Protein AF-A0A2V3V2W2-F1 (afdb_monomer)

Radius of gyration: 14.77 Å; Cα contacts (8 Å, |Δi|>4): 173; chains: 1; bounding box: 43×32×32 Å

Solvent-accessible surface area (backbone atoms only — not comparable to full-atom values): 6373 Å² total; per-residue (Å²): 131,85,84,70,71,54,58,67,57,53,53,51,51,48,49,54,48,52,59,34,42,71,64,90,35,82,49,86,88,73,67,94,59,54,63,63,84,54,26,34,49,76,49,62,58,63,54,51,85,88,30,69,36,46,72,54,40,38,46,40,37,34,30,36,24,43,80,30,78,88,53,55,73,82,36,52,42,41,25,44,44,54,43,83,81,76,62,98,70,92,68,82,91,54,88,82,74,75,74,58,74,58,80,117

Mean predicted aligned error: 10.54 Å

Structure (mmCIF, N/CA/C/O backbone):
data_AF-A0A2V3V2W2-F1
#
_entry.id   AF-A0A2V3V2W2-F1
#
loop_
_atom_site.group_PDB
_atom_site.id
_atom_site.type_symbol
_atom_site.label_atom_id
_atom_site.label_alt_id
_atom_site.label_comp_id
_atom_site.label_asym_id
_atom_site.label_entity_id
_atom_site.label_seq_id
_atom_site.pdbx_PDB_ins_code
_atom_site.Cartn_x
_atom_site.Cartn_y
_atom_site.Cartn_z
_atom_site.occupancy
_atom_site.B_iso_or_equiv
_atom_site.auth_seq_id
_atom_site.auth_comp_id
_atom_site.auth_asym_id
_atom_site.auth_atom_id
_atom_site.pdbx_PDB_model_num
ATOM 1 N N . MET A 1 1 ? -28.118 -3.538 15.287 1.00 42.28 1 MET A N 1
ATOM 2 C CA . MET A 1 1 ? -26.802 -4.190 15.133 1.00 42.28 1 MET A CA 1
ATOM 3 C C . MET A 1 1 ? -26.045 -3.381 14.098 1.00 42.28 1 MET A C 1
ATOM 5 O O . MET A 1 1 ? -26.518 -3.339 12.968 1.00 42.28 1 MET A O 1
ATOM 9 N N . SER A 1 2 ? -24.988 -2.648 14.468 1.00 48.25 2 SER A N 1
ATOM 10 C CA . SER A 1 2 ? -24.144 -2.017 13.449 1.00 48.25 2 SER A CA 1
ATOM 11 C C . SER A 1 2 ? -23.414 -3.143 12.721 1.00 48.25 2 SER A C 1
ATOM 13 O O . SER A 1 2 ? -22.778 -3.996 13.338 1.00 48.25 2 SER A O 1
ATOM 15 N N . SER A 1 3 ? -23.638 -3.241 11.413 1.00 53.75 3 SER A N 1
ATOM 16 C CA . SER A 1 3 ? -22.961 -4.218 10.567 1.00 53.75 3 SER A CA 1
ATOM 17 C C . SER A 1 3 ? -21.550 -3.700 10.314 1.00 53.75 3 SER A C 1
ATOM 19 O O . SER A 1 3 ? -21.281 -3.119 9.267 1.00 53.75 3 SER A O 1
ATOM 21 N N . GLU A 1 4 ? -20.673 -3.844 11.303 1.00 65.00 4 GLU A N 1
ATOM 22 C CA . GLU A 1 4 ? -19.257 -3.531 11.142 1.00 65.00 4 GLU A CA 1
ATOM 23 C C . GLU A 1 4 ? -18.659 -4.476 10.098 1.00 65.00 4 GLU A C 1
ATOM 25 O O . GLU A 1 4 ? -18.888 -5.691 10.129 1.00 65.00 4 GLU A O 1
ATOM 30 N N . ILE A 1 5 ? -17.890 -3.932 9.156 1.00 69.25 5 ILE A N 1
ATOM 31 C CA . ILE A 1 5 ? -17.116 -4.772 8.248 1.00 69.25 5 ILE A CA 1
ATOM 32 C C . ILE A 1 5 ? -16.107 -5.556 9.102 1.00 69.25 5 ILE A C 1
ATOM 34 O O . ILE A 1 5 ? -15.441 -4.994 9.973 1.00 69.25 5 ILE A O 1
ATOM 38 N N . SER A 1 6 ? -16.010 -6.872 8.908 1.00 80.88 6 SER A N 1
ATOM 39 C CA . SER A 1 6 ? -15.026 -7.666 9.652 1.00 80.88 6 SER A CA 1
ATOM 40 C C . SER A 1 6 ? -13.622 -7.138 9.351 1.00 80.88 6 SER A C 1
ATOM 42 O O . SER A 1 6 ? -13.294 -6.903 8.186 1.00 80.88 6 SER A O 1
ATOM 44 N N . ARG A 1 7 ? -12.780 -6.984 10.383 1.00 82.12 7 ARG A N 1
ATOM 45 C CA . ARG A 1 7 ? -11.384 -6.515 10.271 1.00 82.12 7 ARG A CA 1
ATOM 46 C C . ARG A 1 7 ? -10.649 -7.171 9.095 1.00 82.12 7 ARG A C 1
ATOM 48 O O . ARG A 1 7 ? -9.978 -6.496 8.323 1.00 82.12 7 ARG A O 1
ATOM 55 N N . ASN A 1 8 ? -10.835 -8.479 8.919 1.00 84.19 8 ASN A N 1
ATOM 56 C CA . ASN A 1 8 ? -10.198 -9.257 7.856 1.00 84.19 8 ASN A CA 1
ATOM 57 C C . ASN A 1 8 ? -10.696 -8.882 6.454 1.00 8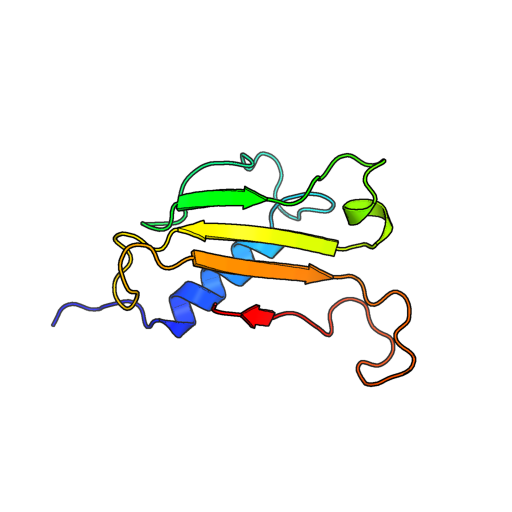4.19 8 ASN A C 1
ATOM 59 O O . ASN A 1 8 ? -9.914 -8.882 5.507 1.00 84.19 8 ASN A O 1
ATOM 63 N N . VAL A 1 9 ? -11.976 -8.532 6.314 1.00 86.38 9 VAL A N 1
ATOM 64 C CA . VAL A 1 9 ? -12.536 -8.053 5.043 1.00 86.38 9 VAL A CA 1
ATOM 65 C C . VAL A 1 9 ? -11.928 -6.698 4.690 1.00 86.38 9 VAL A C 1
ATOM 67 O O . VAL A 1 9 ? -11.524 -6.501 3.549 1.00 86.38 9 VAL A O 1
ATOM 70 N N . PHE A 1 10 ? -11.773 -5.797 5.664 1.00 88.25 10 PHE A N 1
ATOM 71 C CA . PHE A 1 10 ? -11.128 -4.507 5.417 1.00 88.25 10 PHE A CA 1
ATOM 72 C C . PHE A 1 10 ? -9.656 -4.665 5.010 1.00 88.25 10 PHE A C 1
ATOM 74 O O . PHE A 1 10 ? -9.234 -4.089 4.012 1.00 88.25 10 PHE A O 1
ATOM 81 N N . LEU A 1 11 ? -8.894 -5.518 5.705 1.00 87.50 11 L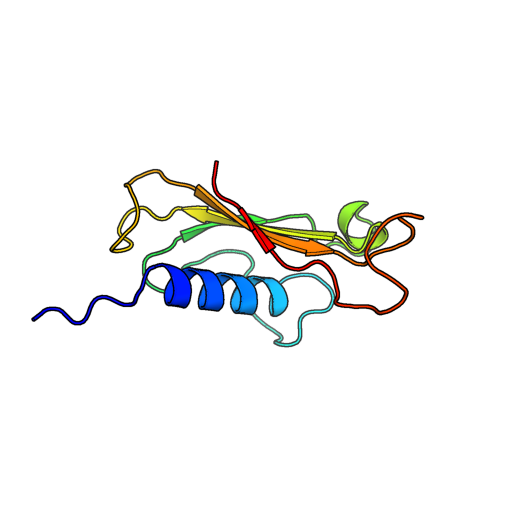EU A N 1
ATOM 82 C CA . LEU A 1 11 ? -7.512 -5.836 5.315 1.00 87.50 11 LEU A CA 1
ATOM 83 C C . LEU A 1 11 ? -7.431 -6.445 3.909 1.00 87.50 11 LEU A C 1
ATOM 85 O O . LEU A 1 11 ? -6.520 -6.120 3.152 1.00 87.50 11 LEU A O 1
ATOM 89 N N . SER A 1 12 ? -8.401 -7.285 3.538 1.00 88.25 12 SER A N 1
ATOM 90 C CA . SER A 1 12 ? -8.470 -7.866 2.191 1.00 88.25 12 SER A CA 1
ATOM 91 C C . SER A 1 12 ? -8.701 -6.793 1.125 1.00 88.25 12 SER A C 1
ATOM 93 O O . SER A 1 12 ? -8.083 -6.841 0.066 1.00 88.25 12 SER A O 1
ATOM 95 N N . ILE A 1 13 ? -9.544 -5.795 1.410 1.00 89.00 13 ILE A N 1
ATOM 96 C CA . ILE A 1 13 ? -9.762 -4.652 0.511 1.00 89.00 13 ILE A CA 1
ATOM 97 C C . ILE A 1 13 ? -8.468 -3.848 0.340 1.00 89.00 13 ILE A C 1
ATOM 99 O O . ILE A 1 13 ? -8.108 -3.530 -0.791 1.00 89.00 13 ILE A O 1
ATOM 103 N N . LEU A 1 14 ? -7.739 -3.569 1.426 1.00 88.81 14 LEU A N 1
ATOM 104 C CA . LEU A 1 14 ? -6.455 -2.857 1.352 1.00 88.81 14 LEU A CA 1
ATOM 105 C C . LEU A 1 14 ? -5.398 -3.637 0.554 1.00 88.81 14 LEU A C 1
ATOM 107 O O . LEU A 1 14 ? -4.636 -3.042 -0.202 1.00 88.81 14 LEU A O 1
ATOM 111 N N . ALA A 1 15 ? -5.379 -4.968 0.663 1.00 86.69 15 ALA A N 1
ATOM 112 C CA . ALA A 1 15 ? -4.494 -5.811 -0.142 1.00 86.69 15 ALA A CA 1
ATOM 113 C C . ALA A 1 15 ? -4.834 -5.759 -1.646 1.00 86.69 15 ALA A C 1
ATOM 115 O O . ALA A 1 15 ? -3.940 -5.774 -2.490 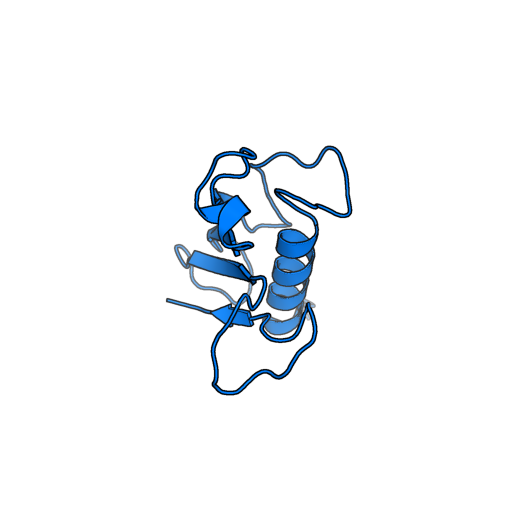1.00 86.69 15 ALA A O 1
ATOM 116 N N . VAL A 1 16 ? -6.119 -5.662 -2.002 1.00 87.50 16 VAL A N 1
ATOM 117 C CA . VAL A 1 16 ? -6.544 -5.479 -3.402 1.00 87.50 16 VAL A CA 1
ATOM 118 C C . VAL A 1 16 ? -6.236 -4.062 -3.900 1.00 87.50 16 VAL A C 1
ATOM 120 O O . VAL A 1 16 ? -5.877 -3.890 -5.067 1.00 87.50 16 VAL A O 1
ATOM 123 N N . ASP A 1 17 ? -6.344 -3.047 -3.041 1.00 87.38 17 ASP A N 1
ATOM 124 C CA . ASP A 1 17 ? -5.983 -1.665 -3.374 1.00 87.38 17 ASP A CA 1
ATOM 125 C C . ASP A 1 17 ? -4.479 -1.530 -3.659 1.00 87.38 17 ASP A C 1
ATOM 127 O O . ASP A 1 17 ? -4.105 -1.003 -4.709 1.00 87.38 17 ASP A O 1
ATOM 131 N N . SER A 1 18 ? -3.612 -2.097 -2.813 1.00 85.75 18 SER A N 1
ATOM 132 C CA . SER A 1 18 ? -2.159 -2.076 -3.037 1.00 85.75 18 SER A CA 1
ATOM 133 C C . SER A 1 18 ? -1.742 -2.807 -4.319 1.00 85.75 18 SER A C 1
ATOM 135 O O . SER A 1 18 ? -0.790 -2.397 -4.984 1.00 85.75 18 SER A O 1
ATOM 137 N N . TYR A 1 19 ? -2.487 -3.840 -4.733 1.00 83.44 19 TYR A N 1
ATOM 138 C CA . TYR A 1 19 ? -2.264 -4.526 -6.008 1.00 83.44 19 TYR A CA 1
ATOM 139 C C . TYR A 1 19 ? -2.713 -3.697 -7.226 1.00 83.44 19 TYR A C 1
ATOM 141 O O . TYR A 1 19 ? -2.210 -3.860 -8.339 1.00 83.44 19 TYR A O 1
ATOM 149 N N . ASN A 1 20 ? -3.648 -2.771 -7.052 1.00 85.62 20 ASN A N 1
ATOM 150 C CA . ASN A 1 20 ? -4.130 -1.932 -8.147 1.00 85.62 20 ASN A CA 1
ATOM 151 C C . ASN A 1 20 ? -3.473 -0.552 -8.196 1.00 85.62 20 ASN A C 1
ATOM 153 O O . ASN A 1 20 ? -3.849 0.247 -9.048 1.00 85.62 20 ASN A O 1
ATOM 157 N N . ARG A 1 21 ? -2.480 -0.281 -7.341 1.00 86.25 21 ARG A N 1
ATOM 158 C CA . ARG A 1 21 ? -1.720 0.975 -7.321 1.00 86.25 21 ARG A CA 1
ATOM 159 C C . ARG A 1 21 ? -0.251 0.765 -7.662 1.00 86.25 21 ARG A C 1
ATOM 161 O O . ARG A 1 21 ? 0.267 -0.350 -7.658 1.00 86.25 21 ARG A O 1
ATOM 168 N N . GLY A 1 22 ? 0.418 1.867 -7.977 1.00 80.62 22 GLY A N 1
ATOM 169 C CA . GLY A 1 22 ? 1.854 1.920 -8.212 1.00 80.62 22 GLY A CA 1
ATOM 170 C C . GLY A 1 22 ? 2.284 1.464 -9.605 1.00 80.62 22 GLY A C 1
ATOM 171 O O . GLY A 1 22 ? 1.566 1.627 -10.590 1.00 80.62 22 GLY A O 1
ATOM 172 N N . TYR A 1 23 ? 3.501 0.932 -9.715 1.00 72.00 23 TYR A N 1
ATOM 173 C CA . TYR A 1 23 ? 4.032 0.464 -10.998 1.00 72.00 23 TYR A CA 1
ATOM 174 C C . TYR A 1 23 ? 3.381 -0.872 -11.387 1.00 72.00 23 TYR A C 1
ATOM 176 O O . TYR A 1 23 ? 3.155 -1.719 -10.530 1.00 72.00 23 TYR A O 1
ATOM 184 N N . GLY A 1 24 ? 3.070 -1.074 -12.671 1.00 76.06 24 GLY A N 1
ATOM 185 C CA . GLY A 1 24 ? 2.389 -2.297 -13.125 1.00 76.06 24 GLY A CA 1
ATOM 186 C C . GLY A 1 24 ? 0.949 -2.441 -12.609 1.00 76.06 24 GLY A C 1
ATOM 187 O O . GLY A 1 24 ? 0.435 -3.550 -12.524 1.00 76.06 24 GLY A O 1
ATOM 188 N N . GLN A 1 25 ? 0.312 -1.329 -12.234 1.00 79.56 25 GLN A N 1
ATOM 189 C CA . GLN A 1 25 ? -1.073 -1.300 -11.770 1.00 79.56 25 GLN A CA 1
ATOM 190 C C . GLN A 1 25 ? -2.073 -1.794 -12.827 1.00 79.56 25 GLN A C 1
ATOM 192 O O . GLN A 1 25 ? -1.957 -1.468 -14.008 1.00 79.56 25 GLN A O 1
ATOM 197 N N . GLY A 1 26 ? -3.095 -2.530 -12.379 1.00 74.00 26 GLY A N 1
ATOM 198 C CA . GLY A 1 26 ? -4.212 -2.964 -13.226 1.00 74.00 26 GLY A CA 1
ATOM 199 C C . GLY A 1 26 ? -5.235 -1.861 -13.519 1.00 74.00 26 GLY A C 1
ATOM 200 O O . GLY A 1 26 ? -5.972 -1.952 -14.498 1.00 74.00 26 GLY A O 1
ATOM 201 N N . ILE A 1 27 ? -5.266 -0.804 -12.698 1.00 81.31 27 ILE A N 1
ATOM 202 C CA . ILE A 1 27 ? -6.181 0.334 -12.836 1.00 81.31 27 ILE A CA 1
ATOM 203 C C . ILE A 1 27 ? -5.359 1.605 -13.046 1.00 81.31 27 ILE A C 1
ATOM 205 O O . ILE A 1 27 ? -4.485 1.938 -12.250 1.00 81.31 27 ILE A O 1
ATOM 209 N N . LEU A 1 28 ? -5.640 2.331 -14.127 1.00 82.62 28 LEU A N 1
ATOM 210 C CA . LEU A 1 28 ? -4.967 3.590 -14.442 1.00 82.62 28 LEU A CA 1
ATOM 211 C C . LEU A 1 28 ? -5.671 4.776 -13.767 1.00 82.62 28 LEU A C 1
ATOM 213 O O . LEU A 1 28 ? -6.892 4.798 -13.649 1.00 82.62 28 LEU A O 1
ATOM 217 N N . GLY A 1 29 ? -4.896 5.793 -13.376 1.00 81.31 29 GLY A N 1
ATOM 218 C CA . GLY A 1 29 ? -5.425 7.071 -12.877 1.00 81.31 29 GLY A CA 1
ATOM 219 C C . GLY A 1 29 ? -5.702 7.141 -11.372 1.00 81.31 29 GLY A C 1
ATOM 220 O O . GLY A 1 29 ? -6.288 8.119 -10.914 1.00 81.31 29 GLY A O 1
ATOM 221 N N . LEU A 1 30 ? -5.274 6.148 -10.587 1.00 83.38 30 LEU A N 1
ATOM 222 C CA . LEU A 1 30 ? -5.346 6.227 -9.129 1.00 83.38 30 LEU A CA 1
ATOM 223 C C . LEU A 1 30 ? -4.245 7.146 -8.578 1.00 83.38 30 LEU A C 1
ATOM 225 O O . LEU A 1 30 ? -3.066 6.987 -8.891 1.00 83.38 30 LEU A O 1
ATOM 229 N N . SER A 1 31 ? -4.643 8.113 -7.747 1.00 84.25 31 SER A N 1
ATOM 230 C CA . SER A 1 31 ? -3.714 9.017 -7.058 1.00 84.25 31 SER A CA 1
ATOM 231 C C . SER A 1 31 ? -2.838 8.250 -6.055 1.00 84.25 31 SER A C 1
ATOM 233 O O . SER A 1 31 ? -3.339 7.349 -5.388 1.00 84.25 31 SER A O 1
ATOM 235 N N . PRO A 1 32 ? -1.557 8.602 -5.868 1.00 80.56 32 PRO A N 1
ATOM 236 C CA . PRO A 1 32 ? -0.704 7.995 -4.839 1.00 80.56 32 PRO A CA 1
ATOM 237 C C . PRO A 1 32 ? -1.105 8.358 -3.398 1.00 80.56 32 PRO A C 1
ATOM 239 O O . PRO A 1 32 ? -0.538 7.828 -2.449 1.00 80.56 32 PRO A O 1
ATOM 242 N N . SER A 1 33 ? -2.049 9.281 -3.237 1.00 85.62 33 SER A N 1
ATOM 243 C CA . SER A 1 33 ? -2.571 9.771 -1.964 1.00 85.62 33 SER A CA 1
ATOM 244 C C . SER A 1 33 ? -4.100 9.759 -1.967 1.00 85.62 33 SER A C 1
ATOM 246 O O . SER A 1 33 ? -4.731 9.764 -3.031 1.00 85.62 33 SER A O 1
ATOM 248 N N . GLY A 1 34 ? -4.699 9.758 -0.776 1.00 88.25 34 GLY A N 1
ATOM 249 C CA . GLY A 1 34 ? -6.148 9.771 -0.589 1.00 88.25 34 GLY A CA 1
ATOM 250 C C . GLY A 1 34 ? -6.595 8.789 0.485 1.00 88.25 34 GLY A C 1
ATOM 251 O O . GLY A 1 34 ? -5.823 8.431 1.373 1.00 88.25 34 GLY A O 1
ATOM 252 N N . ASN A 1 35 ? -7.849 8.352 0.390 1.00 89.94 35 ASN A N 1
ATOM 253 C CA . ASN A 1 35 ? -8.494 7.540 1.413 1.00 89.94 35 ASN A CA 1
ATOM 254 C C . ASN A 1 35 ? -9.178 6.316 0.802 1.00 89.94 35 ASN A C 1
ATOM 256 O O . ASN A 1 35 ? -9.782 6.406 -0.269 1.00 89.94 35 ASN A O 1
ATOM 260 N N . ILE A 1 36 ? -9.121 5.193 1.519 1.00 88.38 36 ILE A N 1
ATOM 261 C CA . ILE A 1 36 ? -9.890 3.978 1.233 1.00 88.38 36 ILE A CA 1
ATOM 262 C C . ILE A 1 36 ? -10.885 3.794 2.374 1.00 88.38 36 ILE A C 1
ATOM 264 O O . ILE A 1 36 ? -10.541 3.330 3.462 1.00 88.38 36 ILE A O 1
ATOM 268 N N . GLY A 1 37 ? -12.126 4.224 2.151 1.00 87.25 37 GLY A N 1
ATOM 269 C CA . GLY A 1 37 ? -13.079 4.390 3.248 1.00 87.25 37 GLY A CA 1
ATOM 270 C C . GLY A 1 37 ? -12.547 5.412 4.258 1.00 87.25 37 GLY A C 1
ATOM 271 O O . GLY A 1 37 ? -12.247 6.539 3.877 1.00 87.25 37 GLY A O 1
ATOM 272 N N . ASN A 1 38 ? -12.394 5.001 5.521 1.00 88.50 38 ASN A N 1
ATOM 273 C CA . ASN A 1 38 ? -11.832 5.844 6.584 1.00 88.50 38 ASN A CA 1
ATOM 274 C C . ASN A 1 38 ? -10.307 5.702 6.743 1.00 88.50 38 ASN A C 1
ATOM 276 O O . ASN A 1 38 ? -9.721 6.450 7.516 1.00 88.50 38 ASN A O 1
ATOM 280 N N . ALA A 1 39 ? -9.663 4.762 6.041 1.00 89.31 39 ALA A N 1
ATOM 281 C CA . ALA A 1 39 ? -8.210 4.624 6.088 1.00 89.31 39 ALA A CA 1
ATOM 282 C C . ALA A 1 39 ? -7.551 5.689 5.206 1.00 89.31 39 ALA A C 1
ATOM 284 O O . ALA A 1 39 ? -8.007 5.924 4.083 1.00 89.31 39 ALA A O 1
ATOM 285 N N . THR A 1 40 ? -6.479 6.312 5.687 1.00 93.06 40 THR A N 1
ATOM 286 C CA . THR A 1 40 ? -5.756 7.371 4.9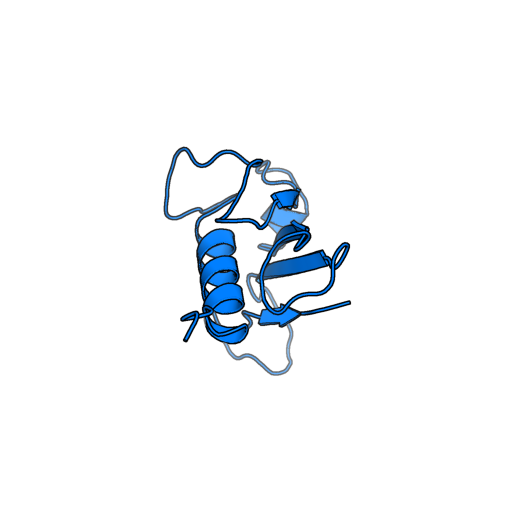62 1.00 93.06 40 THR A CA 1
ATOM 287 C C . THR A 1 40 ? -4.417 6.848 4.472 1.00 93.06 40 THR A C 1
ATOM 289 O O . THR A 1 40 ? -3.683 6.243 5.240 1.00 93.06 40 THR A O 1
ATOM 292 N N . ILE A 1 41 ? -4.073 7.085 3.207 1.00 91.75 41 ILE A N 1
ATOM 293 C CA . ILE A 1 41 ? -2.751 6.738 2.676 1.00 91.75 41 ILE A CA 1
ATOM 294 C C . ILE A 1 41 ? -1.731 7.745 3.213 1.00 91.75 41 ILE A C 1
ATOM 296 O O . ILE A 1 41 ? -1.806 8.930 2.882 1.00 91.75 41 ILE A O 1
ATOM 300 N N . GLU A 1 42 ? -0.765 7.274 3.999 1.00 90.75 42 GLU A N 1
ATOM 301 C CA . GLU A 1 42 ? 0.311 8.119 4.534 1.00 90.75 42 GLU A CA 1
ATOM 302 C C . GLU A 1 42 ? 1.535 8.131 3.620 1.00 90.75 42 GLU A C 1
ATOM 304 O O . GLU A 1 42 ? 2.099 9.184 3.319 1.00 90.75 42 GLU A O 1
ATOM 309 N N . PHE A 1 43 ? 1.960 6.947 3.178 1.00 88.38 43 PHE A N 1
ATOM 310 C CA . PHE A 1 43 ? 3.193 6.780 2.423 1.00 88.38 43 PHE A CA 1
ATOM 311 C C . PHE A 1 43 ? 3.103 5.598 1.461 1.00 88.38 43 PHE A C 1
ATOM 313 O O . PHE A 1 43 ? 2.427 4.609 1.733 1.00 88.38 43 PHE A O 1
ATOM 320 N N . GLN A 1 44 ? 3.837 5.672 0.354 1.00 87.94 44 GLN A N 1
ATOM 321 C CA . GLN A 1 44 ? 4.018 4.554 -0.568 1.00 87.94 44 GLN A CA 1
ATOM 322 C C . GLN A 1 44 ? 5.456 4.486 -1.085 1.00 87.94 44 GLN A C 1
ATOM 324 O O . GLN A 1 44 ? 6.170 5.492 -1.125 1.00 87.94 44 GLN A O 1
ATOM 329 N N . SER A 1 45 ? 5.869 3.300 -1.526 1.00 85.38 45 SER A N 1
ATOM 330 C CA . SER A 1 45 ? 7.165 3.082 -2.165 1.00 85.38 45 SER A CA 1
ATOM 331 C C . SER A 1 45 ? 7.297 3.870 -3.472 1.00 85.38 45 SER A C 1
ATOM 333 O O . SER A 1 45 ? 6.308 4.215 -4.126 1.00 85.38 45 SER A O 1
ATOM 335 N N . ARG A 1 46 ? 8.537 4.130 -3.896 1.00 85.06 46 ARG A N 1
ATOM 336 C CA . ARG A 1 46 ? 8.806 4.844 -5.150 1.00 85.06 46 ARG A CA 1
ATOM 337 C C . ARG A 1 46 ? 8.403 3.999 -6.353 1.00 85.06 46 ARG A C 1
ATOM 339 O O . ARG A 1 46 ? 8.798 2.845 -6.464 1.00 85.06 46 ARG A O 1
ATOM 346 N N . VAL A 1 47 ? 7.664 4.610 -7.275 1.00 83.94 47 VAL A N 1
ATOM 347 C CA . VAL A 1 47 ? 7.105 3.946 -8.470 1.00 83.94 47 VAL A CA 1
ATOM 348 C C . VAL A 1 47 ? 7.797 4.357 -9.772 1.00 83.94 47 VAL A C 1
ATOM 350 O O . VAL A 1 47 ? 7.400 3.916 -10.847 1.00 83.94 47 VAL A O 1
ATOM 353 N N . SER A 1 48 ? 8.809 5.225 -9.692 1.00 84.25 48 SER A N 1
ATOM 354 C CA . SER A 1 48 ? 9.593 5.651 -10.852 1.00 84.25 48 SER A CA 1
ATOM 355 C C . SER A 1 48 ? 10.329 4.451 -11.460 1.00 84.25 48 SER A C 1
ATOM 357 O O . S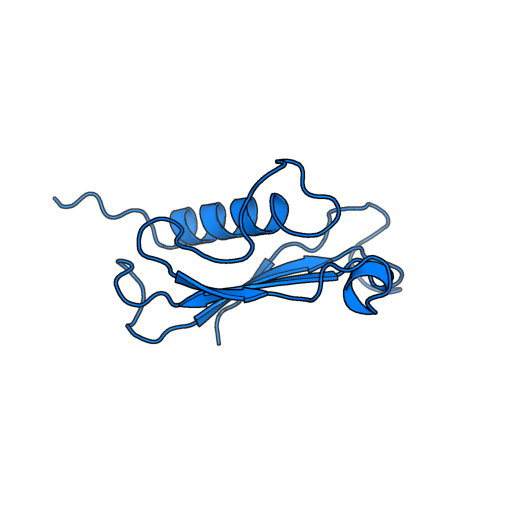ER A 1 48 ? 10.921 3.696 -10.697 1.00 84.25 48 SER A O 1
ATOM 359 N N . PRO A 1 49 ? 10.378 4.289 -12.796 1.00 78.00 49 PRO A N 1
ATOM 360 C CA . PRO A 1 49 ? 10.977 3.112 -13.439 1.00 78.00 49 PRO A CA 1
ATOM 361 C C . PRO A 1 49 ? 12.433 2.818 -13.050 1.00 78.00 49 PRO A C 1
ATOM 363 O O . PRO A 1 49 ? 12.875 1.680 -13.130 1.00 78.00 49 PRO A O 1
ATOM 366 N N . GLU A 1 50 ? 13.171 3.846 -12.630 1.00 81.81 50 GLU A N 1
ATOM 367 C CA . GLU A 1 50 ? 14.582 3.766 -12.238 1.00 81.81 50 GLU A CA 1
ATOM 368 C C . GLU A 1 50 ? 14.782 3.524 -10.732 1.00 81.81 50 GLU A C 1
ATOM 370 O O . GLU A 1 50 ? 15.913 3.514 -10.245 1.00 81.81 50 GLU A O 1
ATOM 375 N N . SER A 1 51 ? 13.700 3.376 -9.962 1.00 80.88 51 SER A N 1
ATOM 376 C CA . SER A 1 51 ? 13.793 3.142 -8.524 1.00 80.88 51 SER A CA 1
ATOM 377 C C . SER A 1 51 ? 14.228 1.704 -8.224 1.00 80.88 51 SER A C 1
ATOM 379 O O . SER A 1 51 ? 13.898 0.758 -8.946 1.00 80.88 51 SER A O 1
ATOM 381 N N . GLY A 1 52 ? 14.965 1.528 -7.125 1.00 76.44 52 GLY A N 1
ATOM 382 C CA . GLY A 1 52 ? 15.383 0.201 -6.669 1.00 76.44 52 GLY A CA 1
ATOM 383 C C . GLY A 1 52 ? 14.190 -0.685 -6.304 1.00 76.44 52 GLY A C 1
ATOM 384 O O . GLY A 1 52 ? 14.258 -1.897 -6.466 1.00 76.44 52 GLY A O 1
ATOM 385 N N . GLU A 1 53 ? 13.081 -0.080 -5.880 1.00 77.44 53 GLU A N 1
ATOM 386 C CA . GLU A 1 53 ? 11.827 -0.749 -5.544 1.00 77.44 53 GLU A CA 1
ATOM 387 C C . GLU A 1 53 ? 11.167 -1.369 -6.785 1.00 77.44 53 GLU A C 1
ATOM 389 O O . GLU A 1 53 ? 10.808 -2.546 -6.766 1.00 77.44 53 GLU A O 1
ATOM 394 N N . VAL A 1 54 ? 11.100 -0.625 -7.899 1.00 78.44 54 VAL A N 1
ATOM 395 C CA . VAL A 1 54 ? 10.597 -1.149 -9.181 1.00 78.44 54 VAL A CA 1
ATOM 396 C C . VAL A 1 54 ? 11.532 -2.231 -9.723 1.00 78.44 54 VAL A C 1
ATOM 398 O O . VAL A 1 54 ? 11.059 -3.281 -10.159 1.00 78.44 54 VAL A O 1
ATOM 401 N N . GLY A 1 55 ? 12.851 -2.018 -9.647 1.00 77.50 55 GLY A N 1
ATOM 402 C CA . GLY A 1 55 ? 13.853 -3.003 -10.069 1.00 77.50 55 GLY A CA 1
ATOM 403 C C . GLY A 1 55 ? 13.821 -4.303 -9.255 1.00 77.50 55 GLY A C 1
ATOM 404 O O . GLY A 1 55 ? 14.004 -5.382 -9.814 1.00 77.50 55 GLY A O 1
ATOM 405 N N . ALA A 1 56 ? 13.528 -4.215 -7.954 1.00 75.31 56 ALA A N 1
ATOM 406 C CA . ALA A 1 56 ? 13.315 -5.363 -7.072 1.00 75.31 56 ALA A CA 1
ATOM 407 C C . ALA A 1 56 ? 11.926 -6.005 -7.239 1.00 75.31 56 ALA A C 1
ATOM 409 O O . ALA A 1 56 ? 11.635 -7.026 -6.619 1.00 75.31 56 ALA A O 1
ATOM 410 N N . GLY A 1 57 ? 11.047 -5.404 -8.047 1.00 76.50 57 GLY A N 1
ATOM 411 C CA . GLY A 1 57 ? 9.669 -5.846 -8.192 1.00 76.50 57 GLY A CA 1
ATOM 412 C C . GLY A 1 57 ? 8.874 -5.757 -6.890 1.00 76.50 57 GLY A C 1
ATOM 413 O O . GLY A 1 57 ? 7.907 -6.503 -6.748 1.00 76.50 57 GLY A O 1
ATOM 414 N N . PHE A 1 58 ? 9.231 -4.845 -5.979 1.00 82.69 58 PHE A N 1
ATOM 415 C CA . PHE A 1 58 ? 8.570 -4.624 -4.693 1.00 82.69 58 PHE A CA 1
ATOM 416 C C . PHE A 1 58 ? 7.767 -3.314 -4.649 1.00 82.69 58 PHE A C 1
ATOM 418 O O . PHE A 1 58 ? 8.264 -2.247 -5.007 1.00 82.69 58 PHE A O 1
ATOM 425 N N . TYR A 1 59 ? 6.539 -3.377 -4.130 1.00 85.00 59 TYR A N 1
ATOM 426 C CA . TYR A 1 59 ? 5.677 -2.223 -3.874 1.00 85.00 59 TYR A CA 1
ATOM 427 C C . TYR A 1 59 ? 5.067 -2.318 -2.478 1.00 85.00 59 TYR A C 1
ATOM 429 O O . TYR A 1 59 ? 4.577 -3.379 -2.095 1.00 85.00 59 TYR A O 1
ATOM 437 N N . ALA A 1 60 ? 5.038 -1.210 -1.742 1.00 88.19 60 ALA A N 1
ATOM 438 C CA . ALA A 1 60 ? 4.379 -1.133 -0.443 1.00 88.19 60 ALA A CA 1
ATOM 439 C C . ALA A 1 60 ? 3.658 0.200 -0.255 1.00 88.19 60 ALA A C 1
ATOM 441 O O . ALA A 1 60 ? 4.085 1.234 -0.772 1.00 88.19 60 ALA A O 1
ATOM 442 N N . ILE A 1 61 ? 2.585 0.167 0.524 1.00 90.00 61 ILE A N 1
ATOM 443 C CA . ILE A 1 61 ? 1.761 1.322 0.865 1.00 90.00 61 ILE A CA 1
ATOM 444 C C . ILE A 1 61 ? 1.311 1.218 2.323 1.00 90.00 61 ILE A C 1
ATOM 446 O O . ILE A 1 61 ? 0.950 0.141 2.802 1.00 90.00 61 ILE A O 1
ATOM 450 N N . ALA A 1 62 ? 1.391 2.339 3.030 1.00 91.81 62 ALA A N 1
ATOM 451 C CA . ALA A 1 62 ? 1.039 2.477 4.432 1.00 91.81 62 ALA A CA 1
ATOM 452 C C . ALA A 1 62 ? -0.274 3.250 4.573 1.00 91.81 62 ALA A C 1
ATOM 454 O O . ALA A 1 62 ? -0.454 4.312 3.967 1.00 91.81 62 ALA A O 1
ATOM 455 N N . TYR A 1 63 ? -1.163 2.714 5.403 1.00 91.69 63 TYR A N 1
ATOM 456 C CA . TYR A 1 63 ? -2.459 3.291 5.715 1.00 91.69 63 TYR A CA 1
ATOM 457 C C . TYR A 1 63 ? -2.548 3.616 7.205 1.00 91.69 63 TYR A C 1
ATOM 459 O O . TYR A 1 63 ? -2.329 2.733 8.036 1.00 91.69 63 TYR A O 1
ATOM 467 N N . ASP A 1 64 ? -2.925 4.846 7.537 1.00 93.25 64 ASP A N 1
ATOM 468 C CA . ASP A 1 64 ? -3.399 5.212 8.868 1.00 93.25 64 ASP A CA 1
ATOM 469 C C . ASP A 1 64 ? -4.845 4.739 9.034 1.00 93.25 64 ASP A C 1
ATOM 471 O O . ASP A 1 64 ? -5.733 5.066 8.238 1.00 93.25 64 ASP A O 1
ATOM 475 N N . MET A 1 65 ? -5.069 3.949 10.078 1.00 90.38 65 MET A N 1
ATOM 476 C CA . MET A 1 65 ? -6.353 3.340 10.407 1.00 90.38 65 MET A CA 1
ATOM 477 C C . MET A 1 65 ? -7.164 4.180 11.400 1.00 90.38 65 MET A C 1
ATOM 479 O O . MET A 1 65 ? -8.197 3.720 11.897 1.00 90.38 65 MET A O 1
ATOM 483 N N . THR A 1 66 ? -6.725 5.404 11.704 1.00 90.00 66 THR A N 1
ATOM 484 C CA . THR A 1 66 ? -7.473 6.344 12.542 1.00 90.00 66 THR A CA 1
ATOM 485 C C . THR A 1 66 ? -8.880 6.559 11.985 1.00 90.00 66 THR A C 1
ATOM 487 O O . THR A 1 66 ? -9.072 7.068 10.887 1.00 90.00 66 THR A O 1
ATOM 490 N N . GLY A 1 67 ? -9.892 6.156 12.758 1.00 83.06 67 GLY A N 1
ATOM 491 C CA . GLY A 1 67 ? -11.298 6.248 12.354 1.00 83.06 67 GLY A CA 1
ATOM 492 C C . GLY A 1 67 ? -11.840 5.023 11.606 1.00 83.06 67 GLY A C 1
ATOM 493 O O . GLY A 1 67 ? -13.009 5.030 11.214 1.00 83.06 67 GLY A O 1
ATOM 494 N N . VAL A 1 68 ? -11.051 3.957 11.436 1.00 84.75 68 VAL A N 1
ATOM 495 C CA . VAL A 1 68 ? -11.529 2.672 10.907 1.00 84.75 68 VAL A CA 1
ATOM 496 C C . VAL A 1 68 ? -12.002 1.782 12.056 1.00 84.75 68 VAL A C 1
ATOM 498 O O . VAL A 1 68 ? -11.254 1.468 12.983 1.00 84.75 68 VAL A O 1
ATOM 501 N N . ALA A 1 69 ? -13.256 1.338 11.988 1.00 80.50 69 ALA A N 1
ATOM 502 C CA . ALA A 1 69 ? -13.820 0.434 12.979 1.00 80.50 69 ALA A CA 1
ATOM 503 C C . ALA A 1 69 ? -13.034 -0.886 13.050 1.00 80.50 69 ALA A C 1
ATOM 505 O O . ALA A 1 69 ? -12.648 -1.470 12.038 1.00 80.50 69 ALA A O 1
ATOM 506 N N . GLY A 1 70 ? -12.792 -1.361 14.272 1.00 79.25 70 GLY A N 1
ATOM 507 C CA . GLY A 1 70 ? -12.009 -2.570 14.504 1.00 79.25 70 GLY A CA 1
ATOM 508 C C . GLY A 1 70 ? -10.495 -2.359 14.485 1.00 79.25 70 GLY A C 1
ATOM 509 O O . GLY A 1 70 ? -9.779 -3.349 14.607 1.00 79.25 70 GLY A O 1
ATOM 510 N N . PHE A 1 71 ? -9.993 -1.128 14.398 1.00 82.62 71 PHE A N 1
ATOM 511 C CA . PHE A 1 71 ? -8.577 -0.791 14.556 1.00 82.62 71 PHE A CA 1
ATOM 512 C C . PHE A 1 71 ? -8.389 0.296 15.617 1.00 82.62 71 PHE A C 1
ATOM 514 O O . PHE A 1 71 ? -9.319 1.043 15.925 1.00 82.62 71 PHE A O 1
ATOM 521 N N . SER A 1 72 ? -7.202 0.348 16.220 1.00 83.12 72 SER A N 1
ATOM 522 C CA . SER A 1 72 ? -6.871 1.409 17.175 1.00 83.12 72 SER A CA 1
ATOM 523 C C . SER A 1 72 ? -6.536 2.699 16.425 1.00 83.12 72 SER A C 1
ATOM 525 O O . SER A 1 72 ? -5.951 2.659 15.346 1.00 83.12 72 SER A O 1
ATOM 527 N N . ALA A 1 73 ? -6.883 3.856 16.992 1.00 82.38 73 ALA A N 1
ATOM 528 C CA . ALA A 1 73 ? -6.455 5.137 16.434 1.00 82.38 73 ALA A CA 1
ATOM 529 C C . ALA A 1 73 ? -4.919 5.250 16.455 1.00 82.38 73 ALA A C 1
ATOM 531 O O . ALA A 1 73 ? -4.291 4.859 17.441 1.00 82.38 73 ALA A O 1
ATOM 532 N N . GLY A 1 74 ? -4.331 5.768 15.374 1.00 83.12 74 GLY A N 1
ATOM 533 C CA . GLY A 1 74 ? -2.880 5.849 15.172 1.00 83.12 74 GLY A CA 1
ATOM 534 C C . GLY A 1 74 ? -2.217 4.528 14.775 1.00 83.12 74 GLY A C 1
ATOM 535 O O . GLY A 1 74 ? -0.994 4.433 14.763 1.00 83.12 74 GLY A O 1
ATOM 536 N N . GLN A 1 75 ? -3.000 3.492 14.486 1.00 88.75 75 GLN A N 1
ATOM 537 C CA . GLN A 1 75 ? -2.467 2.236 13.994 1.00 88.75 75 GLN A CA 1
ATOM 538 C C . GLN A 1 75 ? -2.155 2.336 12.498 1.00 88.75 75 GLN A C 1
ATOM 540 O O . GLN A 1 75 ? -3.046 2.630 11.702 1.00 88.75 75 GLN A O 1
ATOM 545 N N . THR A 1 76 ? -0.932 1.981 12.110 1.00 90.50 76 THR A N 1
ATOM 546 C CA . THR A 1 76 ? -0.525 1.916 10.704 1.00 90.50 76 THR A CA 1
ATOM 547 C C . THR A 1 76 ? -0.601 0.481 10.186 1.00 9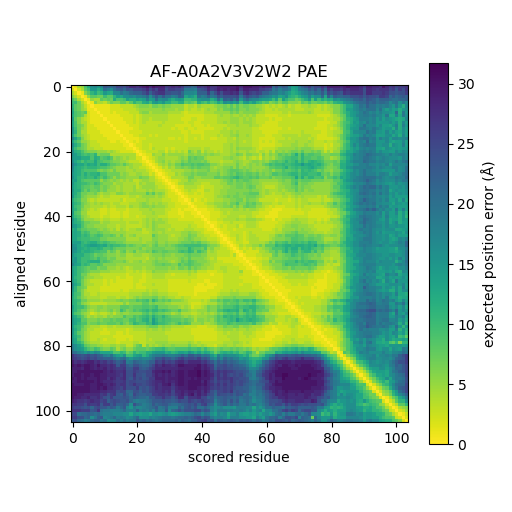0.50 76 THR A C 1
ATOM 549 O O . THR A 1 76 ? -0.096 -0.454 10.808 1.00 90.50 76 THR A O 1
ATOM 552 N N . VAL A 1 77 ? -1.218 0.287 9.023 1.00 89.69 77 VAL A N 1
ATOM 553 C CA . VAL A 1 77 ? -1.227 -0.992 8.299 1.00 89.69 77 VAL A CA 1
ATOM 554 C C . VAL A 1 77 ? -0.408 -0.845 7.031 1.00 89.69 77 VAL A C 1
ATOM 556 O O . VAL A 1 77 ? -0.630 0.081 6.255 1.00 89.69 77 VAL A O 1
ATOM 559 N N . ILE A 1 78 ? 0.514 -1.778 6.796 1.00 88.69 78 ILE A N 1
ATOM 560 C CA . ILE A 1 78 ? 1.334 -1.796 5.584 1.00 88.69 78 ILE A CA 1
ATOM 561 C C . ILE A 1 78 ? 0.876 -2.958 4.707 1.00 88.69 78 ILE A C 1
ATOM 563 O O . ILE A 1 78 ? 0.956 -4.124 5.104 1.00 88.69 78 ILE A O 1
ATOM 567 N N . ALA A 1 79 ? 0.413 -2.635 3.502 1.00 87.38 79 ALA A N 1
ATOM 568 C CA . ALA A 1 79 ? 0.142 -3.615 2.461 1.00 87.38 79 ALA A CA 1
ATOM 569 C C . ALA A 1 79 ? 1.289 -3.594 1.452 1.00 87.38 79 ALA A C 1
ATOM 571 O O . ALA A 1 79 ? 1.692 -2.528 0.985 1.00 87.38 79 ALA A O 1
ATOM 572 N N . TYR A 1 80 ? 1.808 -4.766 1.101 1.00 86.06 80 TYR A N 1
ATOM 573 C CA . TYR A 1 80 ? 2.908 -4.882 0.155 1.00 86.06 80 TYR A CA 1
ATOM 574 C C . TYR A 1 80 ? 2.680 -6.015 -0.840 1.00 86.06 80 TYR A C 1
ATOM 576 O O . TYR A 1 80 ? 1.950 -6.973 -0.579 1.00 86.06 80 TYR A O 1
ATOM 584 N N . ARG A 1 81 ? 3.339 -5.894 -1.989 1.00 81.06 81 ARG A N 1
ATOM 585 C CA . ARG A 1 81 ? 3.502 -6.950 -2.985 1.00 81.06 81 ARG A CA 1
ATOM 586 C C . ARG A 1 81 ? 4.954 -6.996 -3.439 1.00 81.06 81 ARG A C 1
ATOM 588 O O . ARG A 1 81 ? 5.642 -5.977 -3.447 1.00 81.06 81 ARG A O 1
ATOM 595 N N . GLY A 1 82 ? 5.405 -8.169 -3.846 1.00 72.56 82 GLY A N 1
ATOM 596 C CA . GLY A 1 82 ? 6.760 -8.393 -4.323 1.00 72.56 82 GLY A CA 1
ATOM 597 C C . GLY A 1 82 ? 6.771 -9.374 -5.483 1.00 72.56 82 GLY A C 1
ATOM 598 O O . GLY A 1 82 ? 5.9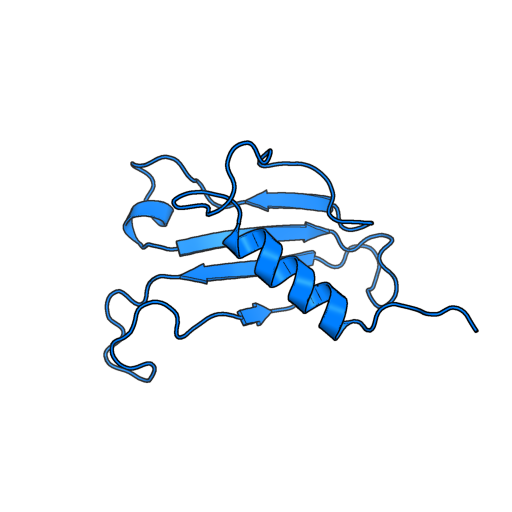10 -10.244 -5.582 1.00 72.56 82 GLY A O 1
ATOM 599 N N . THR A 1 83 ? 7.755 -9.233 -6.363 1.00 63.38 83 THR A N 1
ATOM 600 C CA . THR A 1 83 ? 8.136 -10.278 -7.304 1.00 63.38 83 THR A CA 1
ATOM 601 C C . THR A 1 83 ? 9.212 -11.103 -6.623 1.00 63.38 83 THR A C 1
ATOM 603 O O . THR A 1 83 ? 10.257 -10.565 -6.266 1.00 63.38 83 THR A O 1
ATOM 606 N N . ASP A 1 84 ? 8.977 -12.401 -6.458 1.00 52.19 84 ASP A N 1
ATOM 607 C CA . ASP A 1 84 ? 9.987 -13.329 -5.950 1.00 52.19 84 ASP A CA 1
ATOM 608 C C . ASP A 1 84 ? 11.097 -13.518 -6.999 1.00 52.19 84 ASP A C 1
ATOM 610 O O . ASP A 1 84 ? 11.145 -14.499 -7.743 1.00 52.19 84 ASP A O 1
ATOM 614 N N . ALA A 1 85 ? 12.002 -12.546 -7.102 1.00 47.59 85 ALA A N 1
ATOM 615 C CA . ALA A 1 85 ? 13.214 -12.644 -7.900 1.00 47.59 85 ALA A CA 1
ATOM 616 C C . ALA A 1 85 ? 14.321 -13.287 -7.044 1.00 47.59 85 ALA A C 1
ATOM 618 O O . ALA A 1 85 ? 15.222 -12.615 -6.558 1.00 47.59 85 ALA A O 1
ATOM 619 N N . ASN A 1 86 ? 14.240 -14.612 -6.879 1.00 42.06 86 ASN A N 1
ATOM 620 C CA . ASN A 1 86 ? 15.192 -15.480 -6.169 1.00 42.06 86 ASN A CA 1
ATOM 621 C C . ASN A 1 86 ? 15.261 -15.314 -4.639 1.00 42.06 86 ASN A C 1
ATOM 623 O O . ASN A 1 86 ? 16.207 -14.746 -4.098 1.00 42.06 86 ASN A O 1
ATOM 627 N N . LEU A 1 87 ? 14.372 -16.001 -3.924 1.00 45.25 87 LEU A N 1
ATOM 628 C CA . LEU A 1 87 ? 14.813 -16.723 -2.734 1.00 45.25 87 LEU A CA 1
ATOM 629 C C . LEU A 1 87 ? 14.851 -18.196 -3.111 1.00 45.25 87 LEU A C 1
ATOM 631 O O . LEU A 1 87 ? 13.825 -18.791 -3.426 1.00 45.25 87 LEU A O 1
ATOM 635 N N . ALA A 1 88 ? 16.028 -18.803 -3.053 1.00 45.69 88 ALA A N 1
ATOM 636 C CA . ALA A 1 88 ? 16.172 -20.249 -3.105 1.00 45.69 88 ALA A CA 1
ATOM 637 C C . ALA A 1 88 ? 15.530 -20.961 -1.888 1.00 45.69 88 ALA A C 1
ATOM 639 O O . ALA A 1 88 ? 15.954 -22.059 -1.554 1.00 45.69 88 ALA A O 1
ATOM 640 N N . ASP A 1 89 ? 14.522 -20.390 -1.215 1.00 54.53 89 ASP A N 1
ATOM 641 C CA . ASP A 1 89 ? 13.777 -21.121 -0.198 1.00 54.53 89 ASP A CA 1
ATOM 642 C C . ASP A 1 89 ? 12.330 -20.609 -0.016 1.00 54.53 89 ASP A C 1
ATOM 644 O O . ASP A 1 89 ? 12.084 -19.483 0.413 1.00 54.53 89 ASP A O 1
ATOM 648 N N . ARG A 1 90 ? 11.395 -21.531 -0.295 1.00 52.03 90 ARG A N 1
ATOM 649 C CA . ARG A 1 90 ? 9.991 -21.652 0.164 1.00 52.03 90 ARG A CA 1
ATOM 650 C C . ARG A 1 90 ? 8.799 -21.064 -0.595 1.00 52.03 90 ARG A C 1
ATOM 652 O O . ARG A 1 90 ? 7.685 -21.406 -0.205 1.00 52.03 90 ARG A O 1
ATOM 659 N N . CYS A 1 91 ? 8.948 -20.353 -1.708 1.00 58.94 91 CYS A N 1
ATOM 660 C CA . CYS A 1 91 ? 7.798 -20.099 -2.592 1.00 58.94 91 CYS A CA 1
ATOM 661 C C . CYS A 1 91 ? 8.188 -20.332 -4.052 1.00 58.94 91 CYS A C 1
ATOM 663 O O . CYS A 1 91 ? 8.834 -19.510 -4.693 1.00 58.94 91 CYS A O 1
ATOM 665 N N . GLY A 1 92 ? 7.913 -21.542 -4.539 1.00 42.72 92 GLY A N 1
ATOM 666 C CA . GLY A 1 92 ? 8.395 -22.022 -5.828 1.00 42.72 92 GLY A CA 1
ATOM 667 C C . GLY A 1 92 ? 7.775 -21.276 -7.008 1.00 42.72 92 GLY A C 1
ATOM 668 O O . GLY A 1 92 ? 6.560 -21.252 -7.157 1.00 42.72 92 GLY A O 1
ATOM 669 N N . THR A 1 93 ? 8.645 -20.737 -7.866 1.00 49.75 93 THR A N 1
ATOM 670 C CA . THR A 1 93 ? 8.458 -20.548 -9.318 1.00 49.75 93 THR A CA 1
ATOM 671 C C . THR A 1 93 ? 7.031 -20.254 -9.774 1.00 49.75 93 THR A C 1
ATOM 673 O O . THR A 1 93 ? 6.382 -21.056 -10.442 1.00 49.75 93 THR A O 1
ATOM 676 N N . GLY A 1 94 ? 6.580 -19.052 -9.464 1.00 44.06 94 GLY A N 1
ATOM 677 C CA . GLY A 1 94 ? 5.383 -18.462 -10.026 1.00 44.06 94 GLY A CA 1
ATOM 678 C C . GLY A 1 94 ? 5.313 -17.045 -9.510 1.00 44.06 94 GLY A C 1
ATOM 679 O O . GLY A 1 94 ? 5.319 -16.834 -8.302 1.00 44.06 94 GLY A O 1
ATOM 680 N N . LYS A 1 95 ? 5.296 -16.070 -10.421 1.00 53.31 95 LYS A N 1
ATOM 681 C CA . LYS A 1 95 ? 4.839 -14.724 -10.080 1.00 53.31 95 LYS A CA 1
ATOM 682 C C . LYS A 1 95 ? 3.552 -14.895 -9.264 1.00 53.31 95 LYS A C 1
ATOM 684 O O . LYS A 1 95 ? 2.704 -15.680 -9.679 1.00 53.31 95 LYS A O 1
ATOM 689 N N . ASP A 1 96 ? 3.458 -14.213 -8.123 1.00 51.09 96 ASP A N 1
ATOM 690 C CA . ASP A 1 96 ? 2.237 -14.073 -7.309 1.00 51.09 96 ASP A CA 1
ATOM 691 C C . ASP A 1 96 ? 2.063 -15.015 -6.087 1.00 51.09 96 ASP A C 1
ATOM 693 O O . ASP A 1 96 ? 0.936 -15.247 -5.652 1.00 51.09 96 ASP A O 1
ATOM 697 N N . GLY A 1 97 ? 3.143 -15.530 -5.477 1.00 44.88 97 GLY A N 1
ATOM 698 C CA . GLY A 1 97 ? 3.056 -16.460 -4.330 1.00 44.88 97 GLY A CA 1
ATOM 699 C C . GLY A 1 97 ? 3.098 -15.867 -2.905 1.00 44.88 97 GLY A C 1
ATOM 700 O O . GLY A 1 97 ? 2.577 -16.490 -1.981 1.00 44.88 97 GLY A O 1
ATOM 701 N N . CYS A 1 98 ? 3.693 -14.685 -2.690 1.00 50.94 98 CYS A N 1
ATOM 702 C CA . CYS A 1 98 ? 4.017 -14.161 -1.347 1.00 50.94 98 CYS A CA 1
ATOM 703 C C . CYS A 1 98 ? 3.320 -12.826 -1.014 1.00 50.94 98 CYS A C 1
ATOM 705 O O . CYS A 1 98 ? 3.970 -11.838 -0.674 1.00 50.94 98 CYS A O 1
ATOM 707 N N . ASN A 1 99 ? 1.990 -12.778 -1.107 1.00 49.44 99 ASN A N 1
ATOM 708 C CA . ASN A 1 99 ? 1.208 -11.586 -0.751 1.00 49.44 99 ASN A CA 1
ATOM 709 C C . ASN A 1 99 ? 0.769 -11.645 0.724 1.00 49.44 99 ASN A C 1
ATOM 711 O O . ASN A 1 99 ? 0.208 -12.649 1.163 1.00 49.44 99 ASN A O 1
ATOM 715 N N . GLY A 1 100 ? 0.991 -10.572 1.491 1.00 53.62 100 GLY A N 1
ATOM 716 C CA . GLY A 1 100 ? 0.596 -10.484 2.900 1.00 53.62 100 GLY A CA 1
ATOM 717 C C . GLY A 1 100 ? 0.456 -9.039 3.385 1.00 53.62 100 GLY A C 1
ATOM 718 O O . GLY A 1 100 ? 1.108 -8.137 2.869 1.00 53.62 100 GLY A O 1
ATOM 719 N N . ALA A 1 101 ? -0.413 -8.818 4.372 1.00 44.00 101 ALA A N 1
ATOM 720 C CA . ALA A 1 101 ? -0.537 -7.554 5.098 1.00 44.00 101 ALA A CA 1
ATOM 721 C C . ALA A 1 101 ? -0.167 -7.808 6.566 1.00 44.00 101 ALA A C 1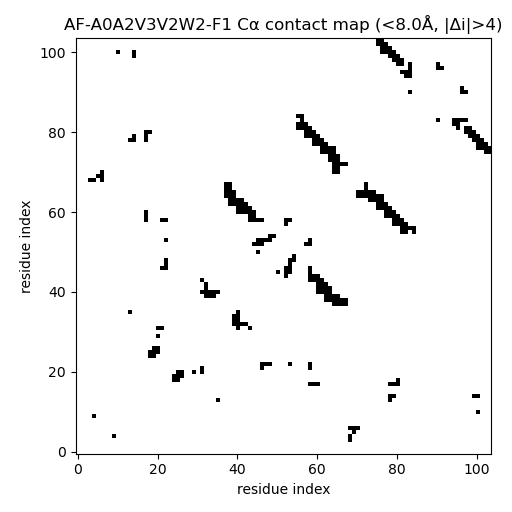
ATOM 723 O O . ALA A 1 101 ? -0.740 -8.698 7.198 1.00 44.00 101 ALA A O 1
ATOM 724 N N . SER A 1 102 ? 0.791 -7.042 7.090 1.00 45.69 102 SER A N 1
ATOM 725 C CA . SER A 1 102 ? 1.345 -7.212 8.441 1.00 45.69 102 SER A CA 1
ATOM 726 C C . SER A 1 102 ? 1.104 -5.955 9.283 1.00 45.69 102 SER A C 1
ATOM 728 O O . SER A 1 102 ? 1.086 -4.841 8.762 1.00 45.69 102 SER A O 1
ATOM 730 N N . TYR A 1 103 ? 0.902 -6.144 10.588 1.00 43.44 103 TYR A N 1
ATOM 731 C CA . TYR A 1 103 ? 0.686 -5.090 11.588 1.00 43.44 103 TYR A CA 1
ATOM 732 C C . TYR A 1 103 ? 1.983 -4.869 12.383 1.00 43.44 103 TYR A C 1
ATOM 734 O O . TYR A 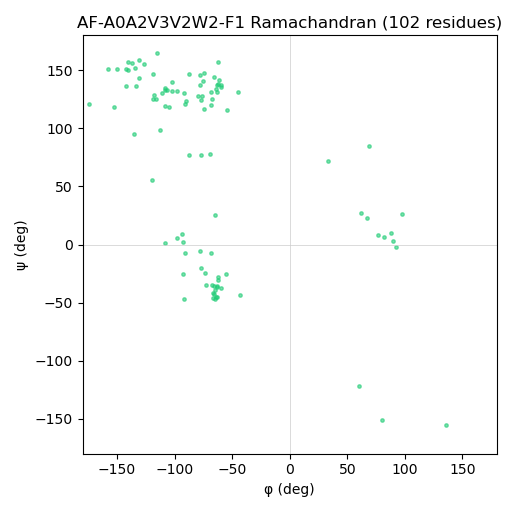1 103 ? 2.621 -5.859 12.748 1.00 43.44 103 TYR A O 1
ATOM 742 N N . LEU A 1 104 ? 2.335 -3.613 12.689 1.00 43.06 104 LEU A N 1
ATOM 743 C CA . LEU A 1 104 ? 3.366 -3.236 13.673 1.00 43.06 104 LEU A CA 1
ATOM 744 C C . LEU A 1 104 ? 2.736 -2.522 14.871 1.00 43.06 104 LEU A C 1
ATOM 746 O O . LEU A 1 104 ? 1.878 -1.643 14.641 1.00 43.06 104 LEU A O 1
#

Nearest PDB structures (foldseek):
  7drx-assembly1_A  TM=6.745E-01  e=4.782E+00  Saccharomyces cerevisiae S288C
  7dsi-assembly1_A  TM=5.686E-01  e=4.782E+00  Saccharomyces cerevisiae S288C

pLDDT: mean 75.64, std 16.04, range [42.06, 93.25]

Secondary structure (DSSP, 8-state):
---PPPHHHHHHHHHHHHHTSSTT-SSSS--SS-EETTEEEEEE---STTSHHHHTTEEEEEEE-TT-TTS-TT-EEEEEEE-----SSSS-S-TT---EEEE-

Sequence (104 aa):
MSSEISRNVFLSILAVDSYNRGYGQGILGLSPSGNIGNATIEFQSRVSPESGEVGAGFYAIAYDMTGVAGFSAGQTVIAYRGTDANLADRCGTGKDGCNGASYL

Foldseek 3Di:
DPPADPPVNVVVVVLVVQCQDAAPHPDPDDDCWDDDVPKGWDDKDDRPCPDVCVVQQKIKTKIQCQPRPPDDHRWIKMWMAGACPDDPDDFDDDGPGDGDIDTD

Organism: NCBI:txid34015